Protein AF-A0AA42ISQ7-F1 (afdb_monomer_lite)

InterPro domains:
  IPR021505 Bacteriophage B3, Orf6 [PF11363] (1-70)

Organism: NCBI:txid554344

Secondary structure (DSSP, 8-state):
-HHHHH--GGG---HHHHHHHTT-----HHHHHHHHHHHHH------------EEE-SSS-EEE----TT--

Structure (mmCIF, N/CA/C/O backbone):
data_AF-A0AA42ISQ7-F1
#
_entry.id   AF-A0AA42ISQ7-F1
#
loop_
_atom_site.group_PDB
_atom_site.id
_atom_site.type_symbol
_atom_site.label_atom_id
_atom_site.label_alt_id
_atom_site.label_comp_id
_atom_site.label_asym_id
_atom_site.label_entity_id
_atom_site.label_seq_id
_atom_site.pdbx_PDB_ins_code
_atom_site.Cartn_x
_atom_site.Cartn_y
_atom_site.Cartn_z
_atom_site.occupancy
_atom_site.B_iso_or_equiv
_atom_site.auth_seq_id
_atom_site.auth_comp_id
_atom_site.auth_asym_id
_atom_site.auth_atom_id
_atom_site.pdbx_PDB_model_num
ATOM 1 N N . MET A 1 1 ? 9.287 12.710 -10.797 1.00 62.31 1 MET A N 1
ATOM 2 C CA . MET A 1 1 ? 8.465 11.714 -10.059 1.00 62.31 1 MET A CA 1
ATOM 3 C C . MET A 1 1 ? 9.318 10.567 -9.539 1.00 62.31 1 MET A C 1
ATOM 5 O O . MET A 1 1 ? 9.224 10.284 -8.354 1.00 62.31 1 MET A O 1
ATOM 9 N N . VAL A 1 2 ? 10.182 9.979 -10.372 1.00 69.12 2 VAL A N 1
ATOM 10 C CA . VAL A 1 2 ? 11.131 8.922 -9.973 1.00 69.12 2 VAL A CA 1
ATOM 11 C C . VAL A 1 2 ? 12.086 9.391 -8.867 1.00 69.12 2 VAL A C 1
ATOM 13 O O . VAL A 1 2 ? 12.123 8.780 -7.804 1.00 69.12 2 VAL A O 1
ATOM 16 N N . ASP A 1 3 ? 12.732 10.548 -9.038 1.00 73.81 3 ASP A N 1
ATOM 17 C CA . ASP A 1 3 ? 13.650 11.120 -8.036 1.00 73.81 3 ASP A CA 1
ATOM 18 C C . ASP A 1 3 ? 13.015 11.274 -6.656 1.00 73.81 3 ASP A C 1
ATOM 20 O O . ASP A 1 3 ? 13.631 10.999 -5.639 1.00 73.81 3 ASP A O 1
ATOM 24 N N . ARG A 1 4 ? 11.735 11.645 -6.601 1.00 73.44 4 ARG A N 1
ATOM 25 C CA . ARG A 1 4 ? 11.009 11.800 -5.337 1.00 73.44 4 ARG A CA 1
ATOM 26 C C . ARG A 1 4 ? 10.782 10.465 -4.615 1.00 73.44 4 ARG A C 1
ATOM 28 O O . ARG A 1 4 ? 10.729 10.455 -3.387 1.00 73.44 4 ARG A O 1
ATOM 35 N N . ALA A 1 5 ? 10.616 9.370 -5.357 1.00 75.81 5 ALA A N 1
ATOM 36 C CA . ALA A 1 5 ? 10.391 8.046 -4.784 1.00 75.81 5 ALA A CA 1
ATOM 37 C C . ALA A 1 5 ? 11.671 7.477 -4.148 1.00 75.81 5 ALA A C 1
ATOM 39 O O . ALA A 1 5 ? 11.603 6.877 -3.073 1.00 75.81 5 ALA A O 1
ATOM 40 N N . PHE A 1 6 ? 12.826 7.721 -4.777 1.00 77.62 6 PHE A N 1
ATOM 41 C CA . PHE A 1 6 ? 14.117 7.153 -4.370 1.00 77.62 6 PHE A CA 1
ATOM 42 C C . PHE A 1 6 ? 15.020 8.119 -3.580 1.00 77.62 6 PHE A C 1
ATOM 44 O O . PHE A 1 6 ? 15.890 7.664 -2.843 1.00 77.62 6 PHE A O 1
ATOM 51 N N . ILE A 1 7 ? 14.797 9.435 -3.659 1.00 72.62 7 ILE A N 1
ATOM 52 C CA . ILE A 1 7 ? 15.563 10.472 -2.950 1.00 72.62 7 ILE A CA 1
ATOM 53 C C . ILE A 1 7 ? 14.656 11.103 -1.884 1.00 72.62 7 ILE A C 1
ATOM 55 O O . ILE A 1 7 ? 14.060 12.166 -2.066 1.00 72.62 7 ILE A O 1
ATOM 59 N N . GLY A 1 8 ? 14.504 10.426 -0.745 1.00 64.94 8 GLY A N 1
ATOM 60 C CA . GLY A 1 8 ? 13.913 11.041 0.445 1.00 64.94 8 GLY A CA 1
ATOM 61 C C . GLY A 1 8 ? 14.923 11.871 1.239 1.00 64.94 8 GLY A C 1
ATOM 62 O O . GLY A 1 8 ? 16.130 11.839 0.994 1.00 64.94 8 GLY A O 1
ATOM 63 N N . ARG A 1 9 ? 14.437 12.604 2.252 1.00 59.81 9 ARG A N 1
ATOM 64 C CA . ARG A 1 9 ? 15.319 13.239 3.245 1.00 59.81 9 ARG A CA 1
ATOM 65 C C . ARG A 1 9 ? 16.100 12.125 3.952 1.00 59.81 9 ARG A C 1
ATOM 67 O O . ARG A 1 9 ? 15.491 11.207 4.492 1.00 59.81 9 ARG A O 1
ATOM 74 N N . ASN A 1 10 ? 17.427 12.217 3.941 1.00 66.25 10 ASN A N 1
ATOM 75 C CA . ASN A 1 10 ? 18.343 11.300 4.632 1.00 66.25 10 ASN A CA 1
ATOM 76 C C . ASN A 1 10 ? 18.389 9.866 4.062 1.00 66.25 10 ASN A C 1
ATOM 78 O O . ASN A 1 10 ? 18.667 8.928 4.802 1.00 66.25 10 ASN A O 1
ATOM 82 N N . GLY A 1 11 ? 18.102 9.677 2.767 1.00 67.81 11 GLY A N 1
ATOM 83 C CA . GLY A 1 11 ? 18.210 8.362 2.113 1.00 67.81 11 GLY A CA 1
ATOM 84 C C . GLY A 1 11 ? 17.061 7.396 2.419 1.00 67.81 11 GLY A C 1
ATOM 85 O O . GLY A 1 11 ? 17.121 6.229 2.046 1.00 67.81 11 GLY A O 1
ATOM 86 N N . GLN A 1 12 ? 15.997 7.866 3.079 1.00 74.06 12 GLN A N 1
ATOM 87 C CA . GLN A 1 12 ? 14.793 7.066 3.288 1.00 74.06 12 GLN A CA 1
ATOM 88 C C . GLN A 1 12 ? 13.967 6.993 2.004 1.00 74.06 12 GLN A C 1
ATOM 90 O O . GLN A 1 12 ? 13.581 8.016 1.440 1.00 74.06 12 GLN A O 1
ATOM 95 N N . ILE A 1 13 ? 13.651 5.780 1.568 1.00 78.62 13 ILE A N 1
ATOM 96 C CA . ILE A 1 13 ? 12.776 5.546 0.420 1.00 78.62 13 ILE A CA 1
ATOM 97 C C . ILE A 1 13 ? 11.323 5.766 0.848 1.00 78.62 13 ILE A C 1
ATOM 99 O O . ILE A 1 13 ? 10.881 5.289 1.895 1.00 78.62 13 ILE A O 1
ATOM 103 N N . ARG A 1 14 ? 10.552 6.477 0.023 1.00 81.62 14 ARG A N 1
ATOM 104 C CA . ARG A 1 14 ? 9.122 6.690 0.268 1.00 81.62 14 ARG A CA 1
ATOM 105 C C . ARG A 1 14 ? 8.327 5.544 -0.348 1.00 81.62 14 ARG A C 1
ATOM 107 O O . ARG A 1 14 ? 7.971 5.610 -1.521 1.00 81.62 14 ARG A O 1
ATOM 114 N N . THR A 1 15 ? 8.000 4.521 0.443 1.00 81.62 15 THR A N 1
ATOM 115 C CA . THR A 1 15 ? 7.293 3.314 -0.033 1.00 81.62 15 THR A CA 1
ATOM 116 C C . THR A 1 15 ? 6.019 3.637 -0.819 1.00 81.62 15 THR A C 1
ATOM 118 O O . THR A 1 15 ? 5.789 3.055 -1.872 1.00 81.62 15 THR A O 1
ATOM 121 N N . ASN A 1 16 ? 5.223 4.614 -0.372 1.00 85.06 16 ASN A N 1
ATOM 122 C CA . ASN A 1 16 ? 4.015 5.035 -1.090 1.00 85.06 16 ASN A CA 1
ATOM 123 C C . ASN A 1 16 ? 4.316 5.621 -2.479 1.00 85.06 16 ASN A C 1
ATOM 125 O O . ASN A 1 16 ? 3.585 5.342 -3.426 1.00 85.06 16 ASN A O 1
ATOM 129 N N . ASP A 1 17 ? 5.387 6.410 -2.605 1.00 85.81 17 ASP A N 1
ATOM 130 C CA . ASP A 1 17 ? 5.781 7.022 -3.877 1.00 85.81 17 ASP A CA 1
ATOM 131 C C . ASP A 1 17 ? 6.352 5.945 -4.829 1.00 85.81 17 ASP A C 1
ATOM 133 O O . ASP A 1 17 ? 6.046 5.965 -6.019 1.00 85.81 17 ASP A O 1
ATOM 137 N N . VAL A 1 18 ? 7.082 4.949 -4.303 1.00 86.19 18 VAL A N 1
ATOM 138 C CA . VAL A 1 18 ? 7.563 3.774 -5.062 1.00 86.19 18 VAL A CA 1
ATOM 139 C C . VAL A 1 18 ? 6.406 2.913 -5.571 1.00 86.19 18 VAL A C 1
ATOM 141 O O . VAL A 1 18 ? 6.350 2.590 -6.756 1.00 86.19 18 VAL A O 1
ATOM 144 N N . LEU A 1 19 ? 5.440 2.583 -4.708 1.00 87.31 19 LEU A N 1
ATOM 145 C CA . LEU A 1 19 ? 4.227 1.860 -5.111 1.00 87.31 19 LEU A CA 1
ATOM 146 C C . LEU A 1 19 ? 3.386 2.667 -6.111 1.00 87.31 19 LEU A C 1
ATOM 148 O O . LEU A 1 19 ? 2.676 2.087 -6.932 1.00 87.31 19 LEU A O 1
ATOM 152 N N . GLY A 1 20 ? 3.479 3.997 -6.069 1.00 88.81 20 GLY A N 1
ATOM 153 C CA . GLY A 1 20 ? 2.872 4.887 -7.053 1.00 88.81 20 GLY A CA 1
ATOM 154 C C . GLY A 1 20 ? 3.438 4.710 -8.464 1.00 88.81 20 GLY A C 1
ATOM 155 O O . GLY A 1 20 ? 2.673 4.804 -9.421 1.00 88.81 20 GLY A O 1
ATOM 156 N N . LEU A 1 21 ? 4.731 4.388 -8.608 1.00 89.75 21 LEU A N 1
ATOM 157 C CA . LEU A 1 21 ? 5.355 4.152 -9.919 1.00 89.75 21 LEU A CA 1
ATOM 158 C C . LEU A 1 21 ? 4.724 2.958 -10.646 1.00 89.75 21 LEU A C 1
ATOM 160 O O . LEU A 1 21 ? 4.531 3.017 -11.856 1.00 89.75 21 LEU A O 1
ATOM 164 N N . LEU A 1 22 ? 4.306 1.926 -9.904 1.00 86.69 22 LEU A N 1
ATOM 165 C CA . LEU A 1 22 ? 3.651 0.735 -10.460 1.00 86.69 22 LEU A CA 1
ATOM 166 C C . LEU A 1 22 ? 2.297 1.025 -11.124 1.00 86.69 22 LEU A C 1
ATOM 168 O O . LEU A 1 22 ? 1.774 0.164 -11.828 1.00 86.69 22 LEU A O 1
ATOM 172 N N . ARG A 1 23 ? 1.707 2.198 -10.870 1.00 88.62 23 ARG A N 1
ATOM 173 C CA . ARG A 1 23 ? 0.423 2.618 -11.448 1.00 88.62 23 ARG A CA 1
ATOM 174 C C . ARG A 1 23 ? 0.582 3.420 -12.740 1.00 88.62 23 ARG A C 1
ATOM 176 O O . ARG A 1 23 ? -0.424 3.756 -13.352 1.00 88.62 23 ARG A O 1
ATOM 183 N N . LEU A 1 24 ? 1.809 3.781 -13.117 1.00 90.69 24 LEU A N 1
ATOM 184 C CA . LEU A 1 24 ? 2.069 4.559 -14.323 1.00 90.69 24 LEU A CA 1
ATOM 185 C C . LEU A 1 24 ? 2.113 3.636 -15.542 1.00 90.69 24 LEU A C 1
ATOM 187 O O . LEU A 1 24 ? 2.974 2.760 -15.643 1.00 90.69 24 LEU A O 1
ATOM 191 N N . GLU A 1 25 ? 1.205 3.868 -16.484 1.00 87.44 25 GLU A N 1
ATOM 192 C CA . GLU A 1 25 ? 1.182 3.185 -17.777 1.00 87.44 25 GLU A CA 1
ATOM 193 C C . GLU A 1 25 ? 2.089 3.928 -18.762 1.00 87.44 25 GLU A 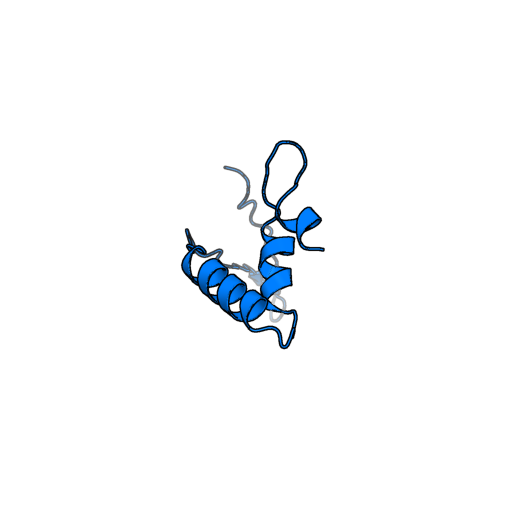C 1
ATOM 195 O O . GLU A 1 25 ? 1.665 4.840 -19.468 1.00 87.44 25 GLU A O 1
ATOM 200 N N . ILE A 1 26 ? 3.373 3.571 -18.760 1.00 93.62 26 ILE A N 1
ATOM 201 C CA . ILE A 1 26 ? 4.372 4.111 -19.686 1.00 93.62 26 ILE A CA 1
ATOM 202 C C . ILE A 1 26 ? 4.775 2.989 -20.646 1.00 93.62 26 ILE A C 1
ATOM 204 O O . ILE A 1 26 ? 5.256 1.935 -20.221 1.00 93.62 26 ILE A O 1
ATOM 208 N N . ASP A 1 27 ? 4.565 3.214 -21.943 1.00 93.44 27 ASP A N 1
ATOM 209 C CA . ASP A 1 27 ? 4.861 2.250 -23.007 1.00 93.44 27 ASP A CA 1
ATOM 210 C C . ASP A 1 27 ? 6.314 2.362 -23.488 1.00 93.44 27 ASP A C 1
ATOM 212 O O . ASP A 1 27 ? 6.598 2.619 -24.653 1.00 93.44 27 ASP A O 1
ATOM 216 N N . ASP A 1 28 ? 7.244 2.204 -22.549 1.00 95.50 28 ASP A N 1
ATOM 217 C CA . ASP A 1 28 ? 8.679 2.194 -22.810 1.00 95.50 28 ASP A CA 1
ATOM 218 C C . ASP A 1 28 ? 9.283 0.839 -22.372 1.00 95.50 28 ASP A C 1
ATOM 220 O O . ASP A 1 28 ? 8.983 0.358 -21.270 1.00 95.50 28 ASP A O 1
ATOM 224 N N . PRO A 1 29 ? 10.092 0.165 -23.213 1.00 95.38 29 PRO A N 1
ATOM 225 C CA . PRO A 1 29 ? 10.673 -1.138 -22.878 1.00 95.38 29 PRO A CA 1
ATOM 226 C C . PRO A 1 29 ? 11.598 -1.126 -21.651 1.00 95.38 29 PRO A C 1
ATOM 228 O O . PRO A 1 29 ? 11.596 -2.085 -20.870 1.00 95.38 29 PRO A O 1
ATOM 231 N N . GLU A 1 30 ? 12.373 -0.058 -21.458 1.00 94.88 30 GLU A N 1
ATOM 232 C CA . GLU A 1 30 ? 13.274 0.093 -20.311 1.00 94.88 30 GLU A CA 1
ATOM 233 C C . GLU A 1 30 ? 12.463 0.314 -19.030 1.00 94.88 30 GLU A C 1
ATOM 235 O O . GLU A 1 30 ? 12.690 -0.362 -18.023 1.00 94.88 30 GLU A O 1
ATOM 240 N N . TRP A 1 31 ? 11.424 1.151 -19.097 1.00 93.81 31 TRP A N 1
ATOM 241 C CA . TRP A 1 31 ? 10.472 1.352 -18.008 1.00 93.81 31 TRP A CA 1
ATOM 242 C C . TRP A 1 31 ? 9.801 0.047 -17.576 1.00 93.81 31 TRP A C 1
ATOM 244 O O . TRP A 1 31 ? 9.764 -0.272 -16.386 1.00 93.81 31 TRP A O 1
ATOM 254 N N . LYS A 1 32 ? 9.297 -0.746 -18.529 1.00 94.50 32 LYS A N 1
ATOM 255 C CA . LYS A 1 32 ? 8.670 -2.044 -18.231 1.00 94.50 32 LYS A CA 1
ATOM 256 C C . LYS A 1 32 ? 9.645 -2.983 -17.526 1.00 94.50 32 LYS A C 1
ATOM 258 O O . LYS A 1 32 ? 9.273 -3.608 -16.533 1.00 94.50 32 LYS A O 1
ATOM 263 N N . THR A 1 33 ? 10.890 -3.031 -17.994 1.00 94.94 33 THR A N 1
ATOM 264 C CA . THR A 1 33 ? 11.958 -3.829 -17.376 1.00 94.94 33 THR A CA 1
ATOM 265 C C . THR A 1 33 ? 12.236 -3.364 -15.945 1.00 94.94 33 THR A C 1
ATOM 267 O O . THR A 1 33 ? 12.282 -4.181 -15.023 1.00 94.94 33 THR A O 1
ATOM 270 N N . ALA A 1 34 ? 12.324 -2.050 -15.726 1.00 93.25 34 ALA A N 1
ATOM 271 C CA . ALA A 1 34 ? 12.508 -1.467 -14.402 1.00 93.25 34 ALA A CA 1
ATOM 272 C C . ALA A 1 34 ? 11.331 -1.773 -13.457 1.00 93.25 34 ALA A C 1
ATOM 274 O O . ALA A 1 34 ? 11.549 -2.080 -12.286 1.00 93.25 34 ALA A O 1
ATOM 275 N N . MET A 1 35 ? 10.086 -1.745 -13.946 1.00 93.75 35 MET A N 1
ATOM 276 C CA . MET A 1 35 ? 8.904 -2.087 -13.142 1.00 93.75 35 MET A CA 1
ATOM 277 C C . MET A 1 35 ? 8.846 -3.570 -12.767 1.00 93.75 35 MET A C 1
ATOM 279 O O . MET A 1 35 ? 8.355 -3.894 -11.685 1.00 93.75 35 MET A O 1
ATOM 283 N N . VAL A 1 36 ? 9.345 -4.468 -13.622 1.00 93.62 36 VAL A N 1
ATOM 284 C CA . VAL A 1 36 ? 9.499 -5.892 -13.282 1.00 93.62 36 VAL A CA 1
ATOM 285 C C . VAL A 1 36 ? 10.527 -6.053 -12.163 1.00 93.62 36 VAL A C 1
ATOM 287 O O . VAL A 1 36 ? 10.185 -6.578 -11.107 1.00 93.62 36 VAL A O 1
ATOM 290 N N . ALA A 1 37 ? 11.731 -5.499 -12.333 1.00 93.06 37 ALA A N 1
ATOM 291 C CA . ALA A 1 37 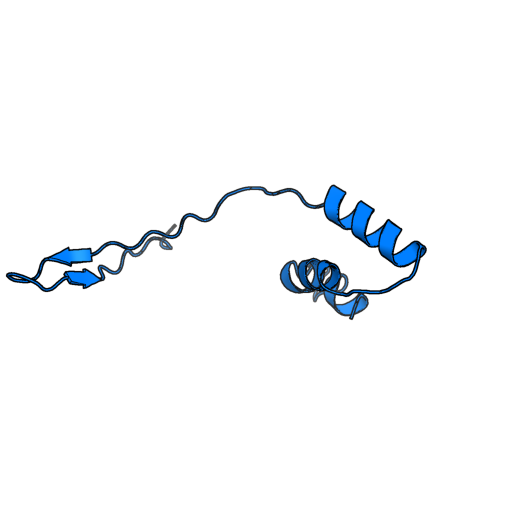? 12.782 -5.565 -11.316 1.00 93.06 37 ALA A CA 1
ATOM 292 C C . ALA A 1 37 ? 12.342 -4.952 -9.974 1.00 93.06 37 ALA A C 1
ATOM 294 O O . ALA A 1 37 ? 12.646 -5.479 -8.904 1.00 93.06 37 ALA A O 1
ATOM 295 N N . LEU A 1 38 ? 11.578 -3.856 -10.023 1.00 91.06 38 LEU A N 1
ATOM 296 C CA . LEU A 1 38 ? 11.021 -3.225 -8.833 1.00 91.06 38 LEU A CA 1
ATOM 297 C C . LEU A 1 38 ? 10.043 -4.151 -8.102 1.00 91.06 38 LEU A C 1
ATOM 299 O O . LEU A 1 38 ? 10.110 -4.248 -6.880 1.00 91.06 38 LEU A O 1
ATOM 303 N N . LYS A 1 39 ? 9.141 -4.826 -8.828 1.00 88.94 39 LYS A N 1
ATOM 304 C CA . LYS A 1 39 ? 8.195 -5.786 -8.235 1.00 88.94 39 LYS A CA 1
ATOM 305 C C . LYS A 1 39 ? 8.920 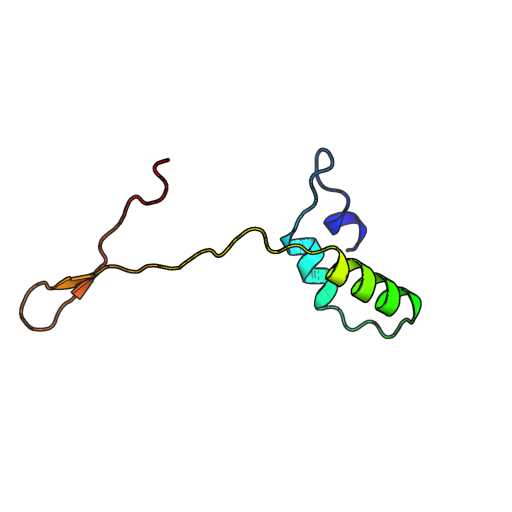-6.962 -7.589 1.00 88.94 39 LYS A C 1
ATOM 307 O O . LYS A 1 39 ? 8.546 -7.340 -6.484 1.00 88.94 39 LYS A O 1
ATOM 312 N N . ASP A 1 40 ? 9.963 -7.475 -8.234 1.00 90.19 40 ASP A N 1
ATOM 313 C CA . ASP A 1 40 ? 10.754 -8.596 -7.715 1.00 90.19 40 ASP A CA 1
ATOM 314 C C . ASP A 1 40 ? 11.515 -8.232 -6.430 1.00 90.19 40 ASP A C 1
ATOM 316 O O . ASP A 1 40 ? 11.706 -9.073 -5.552 1.00 90.19 40 ASP A O 1
ATOM 320 N N . ALA A 1 41 ? 11.909 -6.965 -6.278 1.00 87.44 41 ALA A N 1
ATOM 321 C CA . ALA A 1 41 ? 12.582 -6.472 -5.079 1.00 87.44 41 ALA A CA 1
ATOM 322 C C . ALA A 1 41 ? 11.633 -6.204 -3.890 1.00 87.44 41 ALA A C 1
ATOM 324 O O . ALA A 1 41 ? 12.098 -6.039 -2.759 1.00 87.44 41 ALA A O 1
ATOM 325 N N . LEU A 1 42 ? 10.312 -6.134 -4.106 1.00 86.69 42 LEU A N 1
ATOM 326 C CA . LEU A 1 42 ? 9.346 -5.862 -3.039 1.00 86.69 42 LEU A CA 1
ATOM 327 C C . LEU A 1 42 ? 9.084 -7.119 -2.198 1.00 86.69 42 LEU A C 1
ATOM 329 O O . LEU A 1 42 ? 8.477 -8.084 -2.656 1.00 86.69 42 LEU A O 1
ATOM 333 N N . GLN A 1 43 ? 9.460 -7.067 -0.920 1.00 83.38 43 GLN A N 1
ATOM 334 C CA . GLN A 1 43 ? 9.163 -8.116 0.057 1.00 83.38 43 GLN A CA 1
ATOM 335 C C . GLN A 1 43 ? 8.047 -7.683 1.015 1.00 83.38 43 GLN A C 1
ATOM 337 O O . GLN A 1 43 ? 8.098 -6.615 1.629 1.00 83.38 43 GLN A O 1
ATOM 342 N N . VAL A 1 44 ? 7.021 -8.527 1.160 1.00 80.44 44 VAL A N 1
ATOM 343 C CA . VAL A 1 44 ? 5.933 -8.308 2.122 1.00 80.44 44 VAL A CA 1
ATOM 344 C C . VAL A 1 44 ? 6.352 -8.873 3.478 1.00 80.44 44 VAL A C 1
ATOM 346 O O . VAL A 1 44 ? 6.233 -10.069 3.726 1.00 80.44 44 VAL A O 1
ATOM 349 N N . ASN A 1 45 ? 6.810 -7.998 4.375 1.00 80.88 45 ASN A N 1
ATOM 350 C CA . ASN A 1 45 ? 7.317 -8.386 5.699 1.00 80.88 45 ASN A CA 1
ATOM 351 C C . ASN A 1 45 ? 6.221 -8.595 6.763 1.00 80.88 45 ASN A C 1
ATOM 353 O O . ASN A 1 45 ? 6.526 -8.839 7.927 1.00 80.88 45 ASN A O 1
ATOM 357 N N . GLY A 1 46 ? 4.941 -8.497 6.398 1.00 75.75 46 GLY A N 1
ATOM 358 C CA . GLY A 1 46 ? 3.843 -8.709 7.336 1.00 75.75 46 GLY A CA 1
ATOM 359 C C . GLY A 1 46 ? 2.471 -8.370 6.767 1.00 75.75 46 GLY A C 1
ATOM 360 O O . GLY A 1 46 ? 2.333 -7.915 5.632 1.00 75.75 46 GLY A O 1
ATOM 361 N N . LYS A 1 47 ? 1.438 -8.596 7.579 1.00 76.00 47 LYS A N 1
ATOM 362 C CA . LYS A 1 47 ? 0.048 -8.237 7.278 1.00 76.00 47 LYS A CA 1
ATOM 363 C C . LYS A 1 47 ? -0.466 -7.332 8.393 1.00 76.00 47 LYS A C 1
ATOM 365 O O . LYS A 1 47 ? -0.358 -7.691 9.561 1.00 76.00 47 LYS A O 1
ATOM 370 N N . ALA A 1 48 ? -1.043 -6.187 8.044 1.00 75.25 48 ALA A N 1
ATOM 371 C CA . ALA A 1 48 ? -1.793 -5.370 8.991 1.00 75.25 48 ALA A CA 1
ATOM 372 C C . ALA A 1 48 ? -3.247 -5.861 9.003 1.00 75.25 48 ALA A C 1
ATOM 374 O O . ALA A 1 48 ? -3.946 -5.754 7.996 1.00 75.25 48 ALA A O 1
ATOM 375 N N . VAL A 1 49 ? -3.699 -6.443 10.115 1.00 78.56 49 VAL A N 1
ATOM 376 C CA . VAL A 1 49 ? -5.091 -6.890 10.262 1.00 78.56 49 VAL A CA 1
ATOM 377 C C . VAL A 1 49 ? -5.913 -5.733 10.817 1.00 78.56 49 VAL A C 1
ATOM 379 O O . VAL A 1 49 ? -5.647 -5.249 11.915 1.00 78.56 49 VAL A O 1
ATOM 382 N N . TYR A 1 50 ? -6.915 -5.281 10.063 1.00 79.62 50 TYR A N 1
ATOM 383 C CA . TYR A 1 50 ? -7.862 -4.277 10.543 1.00 79.62 50 TYR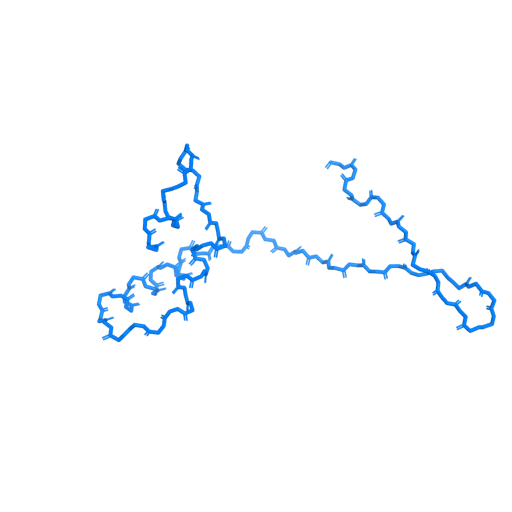 A CA 1
ATOM 384 C C . TYR A 1 50 ? -8.926 -4.946 11.419 1.00 79.62 50 TYR A C 1
ATOM 386 O O . TYR A 1 50 ? -9.730 -5.738 10.929 1.00 79.62 50 TYR A O 1
ATOM 394 N N . ILE A 1 51 ? -8.922 -4.636 12.717 1.00 82.44 51 ILE A N 1
ATOM 395 C CA . ILE A 1 51 ? -9.872 -5.176 13.697 1.00 82.44 51 ILE A CA 1
ATOM 396 C C . ILE A 1 51 ? -10.790 -4.048 14.165 1.00 82.44 51 ILE A C 1
ATOM 398 O O . ILE A 1 51 ? -10.320 -2.987 14.575 1.00 82.44 51 ILE A O 1
ATOM 402 N N . ARG A 1 52 ? -12.107 -4.289 14.152 1.00 87.81 52 ARG A N 1
ATOM 403 C CA . ARG A 1 52 ? -13.108 -3.379 14.721 1.00 87.81 52 ARG A CA 1
ATOM 404 C C . ARG A 1 52 ? -13.943 -4.120 15.755 1.00 87.81 52 ARG A C 1
ATOM 406 O O . ARG A 1 52 ? -14.594 -5.108 15.429 1.00 87.81 52 ARG A O 1
ATOM 413 N N . VAL A 1 53 ? -13.920 -3.638 16.993 1.00 90.06 53 VAL A N 1
ATOM 414 C CA . VAL A 1 53 ? -14.678 -4.219 18.106 1.00 90.06 53 VAL A CA 1
ATOM 415 C C . VAL A 1 53 ? -15.844 -3.311 18.450 1.00 90.06 53 VAL A C 1
ATOM 417 O O . VAL A 1 53 ? -15.707 -2.088 18.476 1.00 90.06 53 VAL A O 1
ATOM 420 N N . TYR A 1 54 ? -16.994 -3.921 18.712 1.00 93.38 54 TYR A N 1
ATOM 421 C CA . TYR A 1 54 ? -18.204 -3.221 19.111 1.00 93.38 54 TYR A CA 1
ATOM 422 C C . TYR A 1 54 ? -18.777 -3.833 20.380 1.00 93.38 54 TYR A C 1
ATOM 424 O O . TYR A 1 54 ? -18.682 -5.041 20.598 1.00 93.38 54 TYR A O 1
ATOM 432 N N . LYS A 1 55 ? -19.421 -2.994 21.187 1.00 92.88 55 LYS A N 1
ATOM 433 C CA . LYS A 1 55 ? -20.187 -3.404 22.361 1.00 92.88 55 LYS A CA 1
ATOM 434 C C . LYS A 1 55 ? -21.666 -3.138 22.109 1.00 92.88 55 LYS A C 1
ATOM 436 O O . LYS A 1 55 ? -22.025 -2.057 21.650 1.00 92.88 55 LYS A O 1
ATOM 441 N N . ARG A 1 56 ? -22.523 -4.110 22.427 1.00 94.38 56 ARG A N 1
ATOM 442 C CA . ARG A 1 56 ? -23.980 -3.938 22.359 1.00 94.38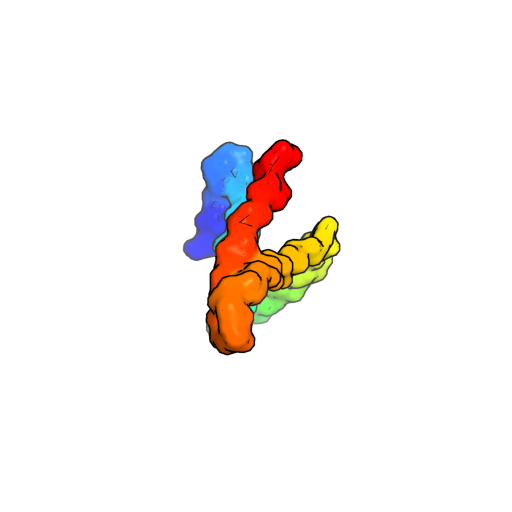 56 ARG A CA 1
ATOM 443 C C . ARG A 1 56 ? -24.449 -3.000 23.476 1.00 94.38 56 ARG A C 1
ATOM 445 O O . ARG A 1 56 ? -24.101 -3.217 24.639 1.00 94.38 56 ARG A O 1
ATOM 452 N N . THR A 1 57 ? -25.236 -1.983 23.135 1.00 91.75 57 THR A N 1
ATOM 453 C CA . THR A 1 57 ? -25.858 -1.038 24.072 1.00 91.75 57 THR A CA 1
ATOM 454 C C . THR A 1 57 ? -27.376 -1.009 23.852 1.00 91.75 57 THR A C 1
ATOM 456 O O . THR A 1 57 ? -27.898 -0.254 23.044 1.00 91.75 57 THR A O 1
ATOM 459 N N . GLY A 1 58 ? -28.113 -1.851 24.581 1.00 89.06 58 GLY A N 1
ATOM 460 C CA . GLY A 1 58 ? -29.568 -2.000 24.427 1.00 89.06 58 GLY A CA 1
ATOM 461 C C . GLY A 1 58 ? -29.956 -3.126 23.466 1.00 89.06 58 GLY A C 1
ATOM 462 O O . GLY A 1 58 ? -29.225 -4.113 23.337 1.00 89.06 58 GLY A O 1
ATOM 463 N N . GLU A 1 59 ? -31.126 -3.004 22.836 1.00 84.44 59 GLU A N 1
ATOM 464 C CA . GLU A 1 59 ? -31.677 -4.063 21.982 1.00 84.44 59 GLU A CA 1
ATOM 465 C C . GLU A 1 59 ? -31.045 -4.084 20.584 1.00 84.44 59 GLU A C 1
ATOM 467 O O . GLU A 1 59 ? -30.591 -5.140 20.179 1.00 84.44 59 GLU A O 1
ATOM 472 N N . ASP A 1 60 ? -30.856 -2.954 19.898 1.00 88.62 60 ASP A N 1
ATOM 473 C CA . ASP A 1 60 ? -30.353 -2.978 18.505 1.00 88.62 60 ASP A CA 1
ATOM 474 C C . ASP A 1 60 ? -29.207 -2.002 18.209 1.00 88.62 60 ASP A C 1
ATOM 476 O O . ASP A 1 60 ? -28.903 -1.699 17.055 1.00 88.62 60 ASP A O 1
ATOM 480 N N . ARG A 1 61 ? -28.517 -1.507 19.241 1.00 90.19 61 ARG A N 1
ATOM 481 C CA . ARG A 1 61 ? -27.402 -0.569 19.062 1.00 90.19 61 ARG A CA 1
ATOM 482 C C . ARG A 1 61 ? -26.064 -1.199 19.424 1.00 90.19 61 ARG A C 1
ATOM 484 O O . ARG A 1 61 ? -25.930 -1.898 20.427 1.00 90.19 61 ARG A O 1
ATOM 491 N N . TYR A 1 62 ? -25.065 -0.919 18.595 1.00 94.06 62 TYR A N 1
ATOM 492 C CA . TYR A 1 62 ? -23.676 -1.314 18.788 1.00 94.06 62 TYR A CA 1
ATOM 493 C C . TYR A 1 62 ? -22.788 -0.077 18.720 1.00 94.06 62 TYR A C 1
ATOM 495 O O . TYR A 1 62 ? -22.846 0.687 17.757 1.00 94.06 62 TYR A O 1
ATOM 503 N N . GLU A 1 63 ? -21.948 0.107 19.730 1.00 93.62 63 GLU A N 1
ATOM 504 C CA . GLU A 1 63 ? -21.019 1.233 19.818 1.00 93.62 63 GLU A CA 1
ATOM 505 C C . GLU A 1 63 ? -19.576 0.744 19.635 1.00 93.62 63 GLU A C 1
ATOM 507 O O . GLU A 1 63 ? -19.217 -0.313 20.168 1.00 93.62 63 GLU A O 1
ATOM 512 N N . PRO A 1 64 ? -18.740 1.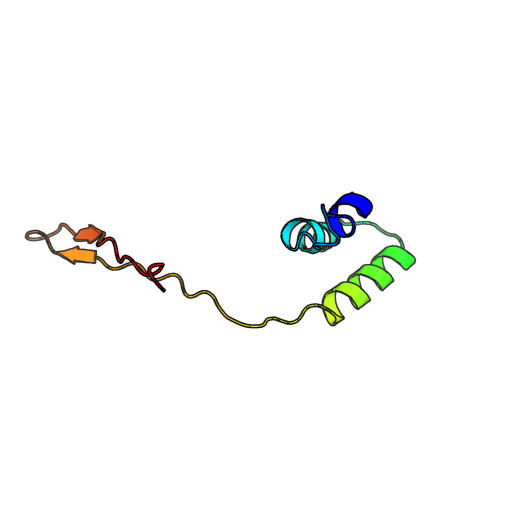461 18.858 1.00 91.69 64 PRO A N 1
ATOM 513 C CA . PRO A 1 64 ? -17.355 1.071 18.633 1.00 91.69 64 PRO A CA 1
ATOM 514 C C . PRO A 1 64 ? -16.537 1.207 19.920 1.00 91.69 64 PRO A C 1
ATOM 516 O O . PRO A 1 64 ? -16.605 2.220 20.614 1.00 91.69 64 PRO A O 1
ATOM 519 N N . VAL A 1 65 ? -15.722 0.195 20.211 1.00 90.12 65 VAL A N 1
ATOM 520 C CA . VAL A 1 65 ? -14.794 0.203 21.345 1.00 90.12 65 VAL A CA 1
ATOM 521 C C . VAL A 1 65 ? -13.434 0.680 20.851 1.00 90.12 65 VAL A C 1
ATOM 523 O O . VAL A 1 65 ? -12.851 0.076 19.950 1.00 90.12 65 VAL A O 1
ATOM 526 N N . ASN A 1 66 ? -12.917 1.759 21.442 1.00 85.69 66 ASN A N 1
ATOM 527 C CA . ASN A 1 66 ? -11.553 2.204 21.177 1.00 85.69 66 ASN A CA 1
ATOM 528 C C . ASN A 1 66 ? -10.581 1.248 21.879 1.00 85.69 66 ASN A C 1
ATOM 530 O O . ASN A 1 66 ? -10.482 1.233 23.106 1.00 85.69 66 ASN A O 1
ATOM 534 N N . LEU A 1 67 ? -9.911 0.412 21.091 1.00 78.44 67 LEU A N 1
ATOM 535 C CA . LEU A 1 67 ? -8.828 -0.430 21.568 1.00 78.44 67 LEU A CA 1
ATOM 536 C C . LEU A 1 67 ? -7.528 0.342 21.349 1.00 78.44 67 LEU A C 1
ATOM 538 O O . LEU A 1 67 ? -7.150 0.599 20.207 1.00 78.44 67 LEU A O 1
ATOM 542 N N . GLY A 1 68 ? -6.840 0.703 22.431 1.00 75.88 68 GLY A N 1
ATOM 543 C CA . GLY A 1 68 ? -5.509 1.315 22.389 1.00 75.88 68 GLY A CA 1
ATOM 544 C C . GLY A 1 68 ? -4.435 0.326 21.927 1.00 75.88 68 GLY A C 1
ATOM 545 O O . GLY A 1 68 ? -3.509 0.029 22.669 1.00 75.88 68 GLY A O 1
ATOM 546 N N . LEU A 1 69 ? -4.569 -0.212 20.713 1.00 70.38 69 LEU A N 1
ATOM 547 C CA . LEU A 1 69 ? -3.701 -1.253 20.151 1.00 70.38 69 LEU A CA 1
ATOM 548 C C . LEU A 1 69 ? -2.292 -0.741 19.806 1.00 70.38 69 LEU A C 1
ATOM 550 O O . LEU A 1 69 ? -1.412 -1.541 19.521 1.00 70.38 69 LEU A O 1
ATOM 554 N N . ALA A 1 70 ? -2.078 0.577 19.837 1.00 65.06 70 ALA A N 1
ATOM 555 C CA . ALA A 1 70 ? -0.817 1.240 19.499 1.00 65.06 70 ALA A CA 1
ATOM 556 C C . ALA A 1 70 ? 0.066 1.565 20.725 1.00 65.06 70 ALA A C 1
ATOM 558 O O . ALA A 1 70 ? 0.947 2.412 20.634 1.00 65.06 70 ALA A O 1
ATOM 559 N N . GLY A 1 71 ? -0.198 0.955 21.885 1.00 60.78 71 GLY A N 1
ATOM 560 C CA . GLY A 1 71 ? 0.505 1.238 23.143 1.00 60.78 71 GLY A CA 1
ATOM 561 C C . GLY A 1 71 ? 1.789 0.438 23.393 1.00 60.78 71 GLY A C 1
ATOM 562 O O . GLY A 1 71 ? 2.165 0.308 24.556 1.00 60.78 71 GLY A O 1
ATOM 563 N N . VAL A 1 72 ? 2.421 -0.129 22.360 1.00 49.00 72 VAL A N 1
ATOM 564 C CA . VAL A 1 72 ? 3.642 -0.950 22.480 1.00 49.00 72 VAL A CA 1
ATOM 565 C C . VAL A 1 72 ? 4.727 -0.424 21.557 1.00 49.00 72 VAL A C 1
ATOM 567 O O . VAL A 1 72 ? 4.406 -0.193 20.369 1.00 49.00 72 VAL A O 1
#

Sequence (72 aa):
MVDRAFIGRNGQIRTNDVLGLLRLEIDDPEWKTAMVALKDALQVNGKAVYIRVYKRTGEDRYEPVNLGLAGV

Foldseek 3Di:
DVCPQQDDVPRDGDVVVLVVLLVDDDPDPVSVVVSVVSVVPDDDPDDDDDDWDWDDDPDPDTDTDDDVPVPD

pLDDT: mean 83.33, std 10.39, range [49.0, 95.5]

Radius of gyration: 20.45 Å; chains: 1; bounding box: 50×22×47 Å